Protein AF-A0A4D9ERZ5-F1 (afdb_monomer_lite)

Organism: NCBI:txid55544

Secondary structure (DSSP, 8-state):
-HHHHHH-TT--EEEEE---TT--HHHHHHHHHHHHHHHHHHHHHTT-TT--EEEEE--HHHHS--

Sequence (66 aa):
MTPAYKVNTDINFEIFVQKMDGLSGDHKIEIQSGIHQMATDDLTDDRLEKIHLSFYLTNIYDQFYI

Radius of gyration: 14.23 Å; chains: 1; bounding box: 30×29×32 Å

InterPro domains:
  IPR006762 Gtr1/RagA G protein [PF04670] (3-63)
  IPR006762 Gtr1/RagA G protein [PTHR11259] (2-63)
  IPR027417 P-loop containing nucleoside triphosphate hydrolase [G3DSA:3.40.50.300] (1-65)

Foldseek 3Di:
DVVVCVVPVPDAAEEEDEDCPPPDPVVVVVVQVVVVVVVCVVCVVVVNNVHDYHYDHDYPVVVVPD

pLDDT: mean 86.03, std 10.31, range [46.0, 95.31]

Structure (mmCIF, N/CA/C/O backbone):
data_AF-A0A4D9ERZ5-F1
#
_entry.id   AF-A0A4D9ERZ5-F1
#
loop_
_atom_site.group_PDB
_atom_site.id
_atom_site.type_symbol
_atom_site.label_atom_id
_atom_site.label_alt_id
_atom_site.label_comp_id
_atom_site.label_asym_id
_atom_site.label_entity_id
_atom_site.label_seq_id
_atom_site.pdbx_PDB_ins_code
_atom_site.Cartn_x
_atom_site.Cartn_y
_atom_site.Cartn_z
_atom_site.occupancy
_atom_site.B_iso_or_equiv
_atom_site.auth_seq_id
_atom_site.auth_comp_id
_atom_site.auth_asym_id
_atom_site.auth_atom_id
_atom_site.pdbx_PDB_model_num
ATOM 1 N N . MET A 1 1 ? -9.330 -0.473 3.306 1.00 67.50 1 MET A N 1
ATOM 2 C CA . MET A 1 1 ? -8.825 -1.573 4.172 1.00 67.50 1 MET A CA 1
ATOM 3 C C . MET A 1 1 ? -9.706 -1.782 5.404 1.00 67.50 1 MET A C 1
ATOM 5 O O . M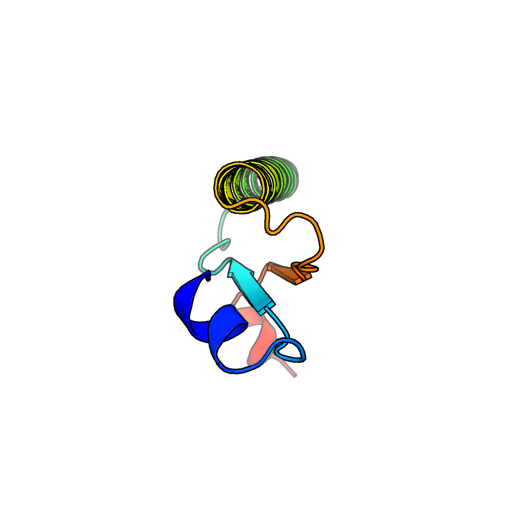ET A 1 1 ? -10.015 -2.913 5.767 1.00 67.50 1 MET A O 1
ATOM 9 N N . THR A 1 2 ? -10.195 -0.689 5.983 1.00 77.56 2 THR A N 1
ATOM 10 C CA . THR A 1 2 ? -11.064 -0.570 7.163 1.00 77.56 2 THR A CA 1
ATOM 11 C C . THR A 1 2 ? -12.245 -1.558 7.246 1.00 77.56 2 THR A C 1
ATOM 13 O O . THR A 1 2 ? -12.441 -2.132 8.318 1.00 77.56 2 THR A O 1
ATOM 16 N N . PRO A 1 3 ? -13.040 -1.815 6.182 1.00 86.19 3 PRO A N 1
ATOM 17 C CA . PRO A 1 3 ? -14.181 -2.734 6.284 1.00 86.19 3 PRO A CA 1
ATOM 18 C C . PRO A 1 3 ? -13.778 -4.197 6.502 1.00 86.19 3 PRO A C 1
ATOM 20 O O . PRO A 1 3 ? -14.413 -4.884 7.293 1.00 86.19 3 PRO A O 1
ATOM 23 N N . ALA A 1 4 ? -12.713 -4.662 5.842 1.00 86.00 4 ALA A N 1
ATOM 24 C CA . ALA A 1 4 ? -12.248 -6.044 5.956 1.00 86.00 4 ALA A CA 1
ATOM 25 C C . ALA A 1 4 ? -11.623 -6.319 7.334 1.00 86.00 4 ALA A C 1
ATOM 27 O O . ALA A 1 4 ? -11.942 -7.327 7.960 1.00 86.00 4 ALA A O 1
ATOM 28 N N . TYR A 1 5 ? -10.820 -5.380 7.848 1.00 88.75 5 TYR A N 1
ATOM 29 C CA . TYR A 1 5 ? -10.196 -5.501 9.171 1.00 88.75 5 TYR A CA 1
ATOM 30 C C . TYR A 1 5 ? -11.221 -5.543 10.317 1.00 88.75 5 TYR A C 1
ATOM 32 O O . TYR A 1 5 ? -11.036 -6.252 11.300 1.00 88.75 5 TYR A O 1
ATOM 40 N N . LYS A 1 6 ? -12.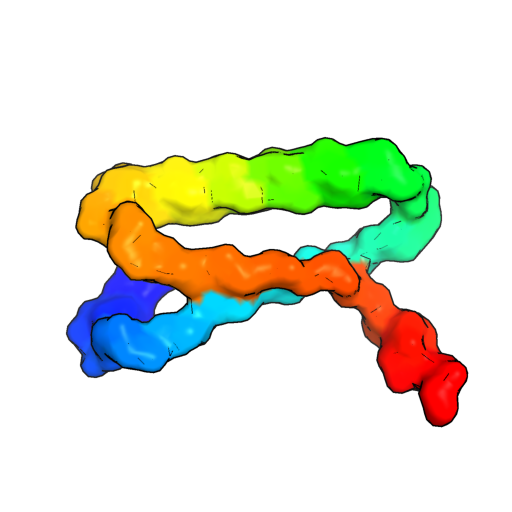349 -4.829 10.182 1.00 88.31 6 LYS A N 1
ATOM 41 C CA . LYS A 1 6 ? -13.454 -4.882 11.159 1.00 88.31 6 LYS A CA 1
ATOM 42 C C . LYS A 1 6 ? -14.147 -6.248 11.216 1.00 88.31 6 LYS A C 1
ATOM 44 O O . LYS A 1 6 ? -14.774 -6.554 12.224 1.00 88.31 6 LYS A O 1
ATOM 49 N N . VAL A 1 7 ? -14.072 -7.033 10.140 1.00 93.31 7 VAL A N 1
ATOM 50 C CA . VAL A 1 7 ? -14.663 -8.378 10.060 1.00 93.31 7 VAL A CA 1
ATOM 51 C C . VAL A 1 7 ? -13.680 -9.434 10.562 1.00 93.31 7 VAL A C 1
ATOM 53 O O . VAL A 1 7 ? -14.085 -10.346 11.276 1.00 93.31 7 VAL A O 1
ATOM 56 N N . ASN A 1 8 ? -12.401 -9.307 10.206 1.00 90.81 8 ASN A N 1
ATOM 57 C CA . ASN A 1 8 ? -11.338 -10.198 10.651 1.00 90.81 8 ASN A CA 1
ATOM 58 C C . ASN A 1 8 ? -10.073 -9.389 10.955 1.00 90.81 8 ASN A C 1
ATOM 60 O O . ASN A 1 8 ? -9.436 -8.870 10.039 1.00 90.81 8 ASN A O 1
ATOM 64 N N . THR A 1 9 ? -9.695 -9.314 12.229 1.00 90.31 9 THR A N 1
ATOM 65 C CA . THR A 1 9 ? -8.493 -8.595 12.670 1.00 90.31 9 THR A CA 1
ATOM 66 C C . THR A 1 9 ? -7.193 -9.333 12.356 1.00 90.31 9 THR A C 1
ATOM 68 O O . THR A 1 9 ? -6.138 -8.710 12.387 1.00 90.31 9 THR A O 1
ATOM 71 N N . ASP A 1 10 ? -7.263 -10.622 12.013 1.00 91.38 10 ASP A N 1
ATOM 72 C CA . ASP A 1 10 ? -6.103 -11.461 11.677 1.00 91.38 10 ASP A CA 1
ATOM 73 C C . ASP A 1 10 ? -5.845 -11.520 10.159 1.00 91.38 10 ASP A C 1
ATOM 75 O O . ASP A 1 10 ? -5.053 -12.329 9.677 1.00 91.38 10 ASP A O 1
ATOM 79 N N . ILE A 1 11 ? -6.554 -10.705 9.371 1.00 92.44 11 ILE A N 1
ATOM 80 C CA . ILE A 1 11 ? -6.381 -10.659 7.919 1.00 92.44 11 ILE A CA 1
ATOM 81 C C . ILE A 1 11 ? -5.043 -10.002 7.547 1.00 92.44 11 ILE A C 1
ATOM 83 O O . ILE A 1 11 ? -4.700 -8.928 8.041 1.00 92.44 11 ILE A O 1
ATOM 87 N N . ASN A 1 12 ? -4.311 -10.626 6.624 1.00 90.81 12 ASN A N 1
ATOM 88 C CA . ASN A 1 12 ? -3.102 -10.043 6.049 1.00 90.81 12 ASN A CA 1
ATOM 89 C C . ASN A 1 12 ? -3.457 -9.090 4.905 1.00 90.81 12 ASN A C 1
ATOM 91 O O . ASN A 1 12 ? -4.313 -9.398 4.071 1.00 90.81 12 ASN A O 1
ATOM 95 N N . PHE A 1 13 ? -2.766 -7.953 4.842 1.00 91.44 13 PHE A N 1
ATOM 96 C CA . PHE A 1 13 ? -2.895 -6.990 3.753 1.00 91.44 13 PHE A CA 1
ATOM 97 C C . PHE A 1 13 ? -1.610 -6.959 2.926 1.00 91.44 13 PHE A C 1
ATOM 99 O O . PHE A 1 13 ? -0.571 -6.465 3.365 1.00 91.44 13 PHE A O 1
ATOM 106 N N . GLU A 1 14 ? -1.709 -7.472 1.703 1.00 91.62 14 GLU A N 1
ATOM 107 C CA . GLU A 1 14 ? -0.617 -7.527 0.734 1.00 91.62 14 GLU A CA 1
ATOM 108 C C . GLU A 1 14 ? -0.934 -6.621 -0.458 1.00 91.62 14 GLU A C 1
ATOM 110 O O . GLU A 1 14 ? -2.029 -6.669 -1.025 1.00 91.62 14 GLU A O 1
ATOM 115 N N . ILE A 1 15 ? 0.023 -5.775 -0.833 1.00 91.00 15 ILE A N 1
ATOM 116 C CA . ILE A 1 15 ? -0.130 -4.765 -1.878 1.00 91.00 15 ILE A CA 1
ATOM 117 C C . ILE A 1 15 ? 0.818 -5.097 -3.024 1.00 91.00 15 ILE A C 1
ATOM 119 O O . ILE A 1 15 ? 2.041 -5.037 -2.890 1.00 91.00 15 ILE A O 1
ATOM 123 N N . PHE A 1 16 ? 0.232 -5.404 -4.177 1.00 90.75 16 PHE A N 1
ATOM 124 C CA . PHE A 1 16 ? 0.952 -5.671 -5.414 1.00 90.75 16 PHE A CA 1
ATOM 125 C C . PHE A 1 16 ? 0.998 -4.407 -6.269 1.00 90.75 16 PHE A C 1
ATOM 127 O O . PHE A 1 16 ? -0.020 -3.967 -6.807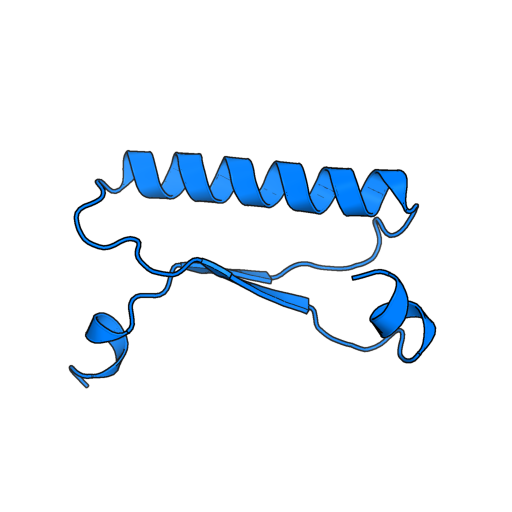 1.00 90.75 16 PHE A O 1
ATOM 134 N N . VAL A 1 17 ? 2.187 -3.825 -6.416 1.00 89.25 17 VAL A N 1
ATOM 135 C CA . VAL A 1 17 ? 2.422 -2.699 -7.326 1.00 89.25 17 VAL A CA 1
ATOM 136 C C . VAL A 1 17 ? 2.836 -3.274 -8.680 1.00 89.25 17 VAL A C 1
ATOM 138 O O . VAL A 1 17 ? 3.930 -3.822 -8.831 1.00 89.25 17 VAL A O 1
ATOM 141 N N . GLN A 1 18 ? 1.924 -3.201 -9.648 1.00 86.81 18 GLN A N 1
ATOM 142 C CA . GLN A 1 18 ? 2.038 -3.830 -10.969 1.00 86.81 18 GLN A CA 1
ATOM 143 C C . GLN A 1 18 ? 2.360 -2.795 -12.064 1.00 86.81 18 GLN A C 1
ATOM 145 O O . GLN A 1 18 ? 2.134 -1.604 -11.874 1.00 86.81 18 GLN A O 1
ATOM 150 N N . LYS A 1 19 ? 2.812 -3.266 -13.240 1.00 83.06 19 LYS A N 1
ATOM 151 C CA . LYS A 1 19 ? 3.174 -2.457 -14.425 1.00 83.06 19 LYS A CA 1
ATOM 152 C C . LYS A 1 19 ? 4.362 -1.519 -14.195 1.00 83.06 19 LYS A C 1
ATOM 154 O O . LYS A 1 19 ? 4.369 -0.369 -14.618 1.00 83.06 19 LYS A O 1
ATOM 159 N N . MET A 1 20 ? 5.369 -2.028 -13.493 1.00 79.81 20 MET A N 1
ATOM 160 C CA . MET A 1 20 ? 6.631 -1.320 -13.255 1.00 79.81 20 MET A CA 1
ATOM 161 C C . MET A 1 20 ? 7.660 -1.595 -14.368 1.00 79.81 20 MET A C 1
ATOM 163 O O . MET A 1 20 ? 8.861 -1.379 -14.184 1.00 79.81 20 MET A O 1
ATOM 167 N N . ASP A 1 21 ? 7.222 -2.145 -15.501 1.00 82.31 21 ASP A N 1
ATOM 168 C CA . ASP A 1 21 ? 8.046 -2.370 -16.681 1.00 82.31 21 ASP A CA 1
ATOM 169 C C . ASP A 1 21 ? 8.514 -1.037 -17.289 1.00 82.31 21 ASP A C 1
ATOM 171 O O . ASP A 1 21 ? 7.829 -0.021 -17.232 1.00 82.31 21 ASP A O 1
ATOM 175 N N . GLY A 1 22 ? 9.745 -1.011 -17.807 1.00 80.50 22 GLY A N 1
ATOM 176 C CA . GLY A 1 22 ? 10.335 0.191 -18.412 1.00 80.50 22 GLY A CA 1
ATOM 177 C C . GLY A 1 22 ? 10.785 1.292 -17.438 1.00 80.50 22 GLY A C 1
ATOM 178 O O . GLY A 1 22 ? 11.412 2.253 -17.878 1.00 80.50 22 GLY A O 1
ATOM 179 N N . LEU A 1 23 ? 10.531 1.158 -16.130 1.00 85.62 23 LEU A N 1
ATOM 180 C CA . LEU A 1 23 ? 11.006 2.104 -15.113 1.00 85.62 23 LEU A CA 1
ATOM 181 C C . LEU A 1 23 ? 12.429 1.780 -14.640 1.00 85.62 23 LEU A C 1
ATOM 183 O O . LEU A 1 23 ? 12.787 0.613 -14.450 1.00 85.62 23 LEU A O 1
ATOM 187 N N . SER A 1 24 ? 13.222 2.824 -14.386 1.00 89.56 24 SER A N 1
ATOM 188 C CA . SER A 1 24 ? 14.526 2.690 -13.727 1.00 89.56 24 SER A CA 1
ATOM 189 C C . SER A 1 24 ? 14.373 2.232 -12.273 1.00 89.56 24 SER A C 1
ATOM 191 O O . SER A 1 24 ? 13.320 2.412 -11.660 1.00 89.56 24 SER A O 1
ATOM 193 N N . GLY A 1 25 ? 15.435 1.651 -11.704 1.00 86.88 25 GLY A N 1
ATOM 194 C CA . GLY A 1 25 ? 15.452 1.223 -10.300 1.00 86.88 25 GLY A CA 1
ATOM 195 C C . GLY A 1 25 ? 15.105 2.357 -9.331 1.00 86.88 25 GLY A C 1
ATOM 196 O O . GLY A 1 25 ? 14.264 2.167 -8.458 1.00 86.88 25 GLY A O 1
ATOM 197 N N . ASP A 1 26 ? 15.659 3.550 -9.554 1.00 92.12 26 ASP A N 1
ATOM 198 C CA . ASP A 1 26 ? 15.401 4.722 -8.708 1.00 92.12 26 ASP A CA 1
ATOM 199 C C . ASP A 1 26 ? 13.928 5.152 -8.754 1.00 92.12 26 ASP A C 1
ATOM 201 O O . ASP A 1 26 ? 13.308 5.334 -7.709 1.00 92.12 26 ASP A O 1
ATOM 205 N N . HIS A 1 27 ? 13.315 5.190 -9.946 1.00 90.62 27 HIS A N 1
ATOM 206 C CA . HIS A 1 27 ? 11.882 5.480 -10.070 1.00 90.62 27 HIS A CA 1
ATOM 207 C C . HIS A 1 27 ? 11.018 4.429 -9.365 1.00 90.62 27 HIS A C 1
ATOM 209 O O . HIS A 1 27 ? 9.991 4.764 -8.779 1.00 90.62 27 HIS A O 1
ATOM 215 N N . LYS A 1 28 ? 11.419 3.150 -9.396 1.00 89.69 28 LYS A N 1
ATOM 216 C CA . LYS A 1 28 ? 10.703 2.093 -8.667 1.00 89.69 28 LYS A CA 1
ATOM 217 C C . LYS A 1 28 ? 10.754 2.318 -7.157 1.00 89.69 28 LYS A C 1
ATOM 219 O O . LYS A 1 28 ? 9.730 2.143 -6.501 1.00 89.69 28 LYS A O 1
ATOM 224 N N . ILE A 1 29 ? 11.907 2.726 -6.626 1.00 90.94 29 ILE A N 1
ATOM 225 C CA . ILE A 1 29 ? 12.092 3.038 -5.201 1.00 90.94 29 ILE A CA 1
ATOM 226 C C . ILE A 1 29 ? 11.230 4.237 -4.795 1.00 90.94 29 ILE A C 1
ATOM 228 O O . ILE A 1 29 ? 10.531 4.167 -3.786 1.00 90.94 29 ILE A O 1
ATOM 232 N N . GLU A 1 30 ? 11.231 5.311 -5.587 1.00 93.69 30 GLU A N 1
ATOM 233 C CA . GLU A 1 30 ? 10.416 6.503 -5.316 1.00 93.69 30 GLU A CA 1
ATOM 234 C C . GLU A 1 30 ? 8.919 6.185 -5.312 1.00 93.69 30 GLU A C 1
ATOM 236 O O . GLU A 1 30 ? 8.214 6.547 -4.370 1.00 93.69 30 GLU A O 1
ATOM 241 N N . ILE A 1 31 ? 8.438 5.452 -6.320 1.00 91.69 31 ILE A N 1
ATOM 242 C CA . ILE A 1 31 ? 7.032 5.038 -6.405 1.00 91.69 31 ILE A CA 1
ATOM 243 C C . ILE A 1 31 ? 6.663 4.142 -5.223 1.00 91.69 31 ILE A C 1
ATOM 245 O O . ILE A 1 31 ? 5.621 4.347 -4.603 1.00 91.69 31 ILE A O 1
ATOM 249 N N . GLN A 1 32 ? 7.510 3.167 -4.882 1.00 90.75 32 GLN A N 1
ATOM 250 C CA . GLN A 1 32 ? 7.261 2.283 -3.745 1.00 90.75 32 GLN A CA 1
ATOM 251 C C . GLN A 1 32 ? 7.190 3.068 -2.431 1.00 90.75 32 GLN A C 1
ATOM 253 O O . GLN A 1 32 ? 6.278 2.839 -1.639 1.00 90.75 32 GLN A O 1
ATOM 258 N N . SER A 1 33 ? 8.115 4.006 -2.217 1.00 93.25 33 SER A N 1
ATOM 259 C CA . SER A 1 33 ? 8.135 4.876 -1.039 1.00 93.25 33 SER A CA 1
ATOM 260 C C . SER A 1 33 ? 6.875 5.743 -0.959 1.00 93.25 33 SER A C 1
ATOM 262 O O . SER A 1 33 ? 6.220 5.791 0.080 1.00 93.25 33 SER A O 1
ATOM 264 N N . GLY A 1 34 ? 6.474 6.357 -2.077 1.00 95.31 34 GLY A N 1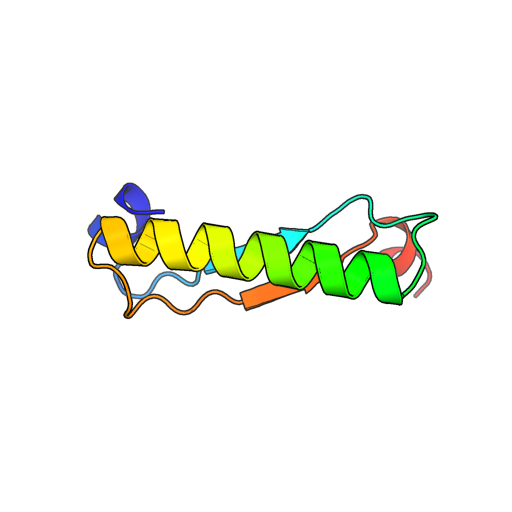
ATOM 265 C CA . GLY A 1 34 ? 5.261 7.171 -2.152 1.00 95.31 34 GLY A CA 1
ATOM 266 C C . GLY A 1 34 ? 3.996 6.375 -1.833 1.00 95.31 34 GLY A C 1
ATOM 267 O O . GLY A 1 34 ? 3.206 6.791 -0.990 1.00 95.31 34 GLY A O 1
ATOM 268 N N . ILE A 1 35 ? 3.830 5.195 -2.440 1.00 93.56 35 ILE A N 1
ATOM 269 C CA . ILE A 1 35 ? 2.681 4.315 -2.172 1.00 93.56 35 ILE A CA 1
ATOM 270 C C . ILE A 1 35 ? 2.679 3.855 -0.708 1.00 93.56 35 ILE A C 1
ATOM 272 O O . ILE A 1 35 ? 1.622 3.846 -0.078 1.00 93.56 35 ILE A O 1
ATOM 276 N N . HIS A 1 36 ? 3.841 3.494 -0.156 1.00 92.94 36 HIS A N 1
ATOM 277 C CA . HIS A 1 36 ? 3.956 3.092 1.245 1.00 92.94 36 HIS A CA 1
ATOM 278 C C . HIS A 1 36 ? 3.520 4.216 2.186 1.00 92.94 36 HIS A C 1
ATOM 280 O O . HIS A 1 36 ? 2.759 3.970 3.124 1.00 92.94 36 HIS A O 1
ATOM 286 N N . GLN A 1 37 ? 3.993 5.439 1.942 1.00 94.25 37 GLN A N 1
ATOM 287 C CA . GLN A 1 37 ? 3.642 6.597 2.755 1.00 94.25 37 GLN A CA 1
ATOM 288 C C . GLN A 1 37 ? 2.139 6.868 2.686 1.00 94.25 37 GLN A C 1
ATOM 290 O O . GLN A 1 37 ? 1.484 6.868 3.720 1.00 94.25 37 GLN A O 1
ATOM 295 N N . MET A 1 38 ? 1.580 6.970 1.478 1.00 94.19 38 MET A N 1
ATOM 296 C CA . MET A 1 38 ? 0.150 7.224 1.283 1.00 94.19 38 MET A CA 1
ATOM 297 C C . MET A 1 38 ? -0.731 6.167 1.963 1.00 94.19 38 MET A C 1
ATOM 299 O O . MET A 1 38 ? -1.685 6.508 2.650 1.00 94.19 38 MET A O 1
ATOM 303 N N . ALA A 1 39 ? -0.396 4.882 1.819 1.00 92.75 39 ALA A N 1
ATOM 304 C CA . ALA A 1 39 ? -1.169 3.809 2.444 1.00 92.75 39 ALA A CA 1
ATOM 305 C C . ALA A 1 39 ? -1.051 3.811 3.979 1.00 92.75 39 ALA A C 1
ATOM 307 O O . ALA A 1 39 ? -2.000 3.457 4.675 1.00 92.75 39 ALA A O 1
ATOM 308 N N . THR A 1 40 ? 0.109 4.200 4.511 1.00 91.25 40 THR A N 1
ATOM 309 C CA . THR A 1 40 ? 0.330 4.324 5.960 1.00 91.25 40 THR A CA 1
ATOM 310 C C . THR A 1 40 ? -0.418 5.525 6.533 1.00 91.25 40 THR A C 1
ATOM 312 O O . THR A 1 40 ? -0.997 5.423 7.615 1.00 91.25 40 THR A O 1
ATOM 315 N N . ASP A 1 41 ? -0.447 6.639 5.803 1.00 93.69 41 ASP A N 1
ATOM 316 C CA . ASP A 1 41 ? -1.186 7.844 6.181 1.00 93.69 41 ASP A CA 1
ATOM 317 C C . ASP A 1 41 ? -2.694 7.551 6.235 1.00 93.69 41 ASP A C 1
ATOM 319 O O . ASP A 1 41 ? -3.323 7.817 7.257 1.00 93.69 41 ASP A O 1
ATOM 323 N N . ASP A 1 42 ? -3.244 6.859 5.228 1.00 91.56 42 ASP A N 1
ATOM 324 C CA . ASP A 1 42 ? -4.648 6.410 5.220 1.00 91.56 42 ASP A CA 1
ATOM 325 C C . ASP A 1 42 ? -4.985 5.528 6.442 1.00 91.56 42 ASP A C 1
ATOM 327 O O . ASP A 1 42 ? -6.044 5.663 7.061 1.00 91.56 42 ASP A O 1
ATOM 331 N N . LEU A 1 43 ? -4.084 4.609 6.818 1.00 90.44 43 LEU A N 1
ATOM 332 C CA . LEU A 1 43 ? -4.263 3.781 8.015 1.00 90.44 43 LEU A CA 1
ATOM 333 C C . LEU A 1 43 ? -4.181 4.600 9.304 1.00 90.44 43 LEU A C 1
ATOM 335 O O . LEU A 1 43 ? -4.874 4.281 10.271 1.00 90.44 43 LEU A O 1
ATOM 339 N N . THR A 1 44 ? -3.339 5.628 9.333 1.00 91.69 44 THR A N 1
ATOM 340 C CA . THR A 1 44 ? -3.176 6.512 10.490 1.00 91.69 44 THR A CA 1
ATOM 341 C C . THR A 1 44 ? -4.435 7.349 10.707 1.00 91.69 44 THR A C 1
ATOM 343 O O . THR A 1 44 ? -4.951 7.391 11.826 1.00 91.69 44 THR A O 1
ATOM 346 N N . ASP A 1 45 ? -4.999 7.913 9.638 1.00 92.81 45 ASP A N 1
ATOM 347 C CA . ASP A 1 45 ? -6.253 8.675 9.674 1.00 92.81 45 ASP A CA 1
ATOM 348 C C . ASP A 1 45 ? -7.428 7.826 10.197 1.00 92.81 45 ASP A C 1
ATOM 350 O O . ASP A 1 45 ? -8.255 8.295 10.986 1.00 92.81 45 ASP A O 1
ATOM 354 N N . ASP A 1 46 ? -7.446 6.535 9.851 1.00 89.88 46 ASP A N 1
ATOM 355 C CA . ASP A 1 46 ? -8.425 5.553 10.332 1.00 89.88 46 ASP A CA 1
ATOM 356 C C . ASP A 1 46 ? -8.094 4.955 11.722 1.00 89.88 46 ASP A C 1
ATOM 358 O O . ASP A 1 46 ? -8.873 4.152 12.255 1.00 89.88 46 ASP A O 1
ATOM 362 N N . ARG A 1 47 ? -6.972 5.344 12.351 1.00 89.44 47 ARG A N 1
ATOM 363 C CA . ARG A 1 47 ? -6.455 4.819 13.640 1.00 89.44 47 ARG A CA 1
ATOM 364 C C . ARG A 1 47 ? -6.172 3.310 13.612 1.00 89.44 47 ARG A C 1
ATOM 366 O O . ARG A 1 47 ? -6.367 2.596 14.601 1.00 89.44 47 ARG A O 1
ATOM 373 N N . LEU A 1 48 ? -5.718 2.820 12.463 1.00 89.31 48 LEU A N 1
ATOM 374 C CA . LEU A 1 48 ? -5.393 1.426 12.157 1.00 89.31 48 LEU A CA 1
ATOM 375 C C . LEU A 1 48 ? -3.884 1.181 11.994 1.00 89.31 48 LEU A C 1
ATOM 377 O O . LEU A 1 48 ? -3.475 0.233 11.333 1.00 89.31 48 LEU A O 1
ATOM 381 N N . GLU A 1 49 ? -3.055 1.973 12.670 1.00 87.88 49 GLU A N 1
ATOM 382 C CA . GLU A 1 49 ? -1.577 1.925 12.659 1.00 87.88 49 GLU A CA 1
ATOM 383 C C . GLU A 1 49 ? -0.980 0.536 12.969 1.00 87.88 49 GLU A C 1
ATOM 385 O O . GLU A 1 49 ? 0.181 0.261 12.682 1.00 87.88 49 GLU A O 1
ATOM 390 N N . LYS A 1 50 ? -1.766 -0.354 13.589 1.00 86.12 50 LYS A N 1
ATOM 391 C CA . LYS A 1 50 ? -1.361 -1.727 13.928 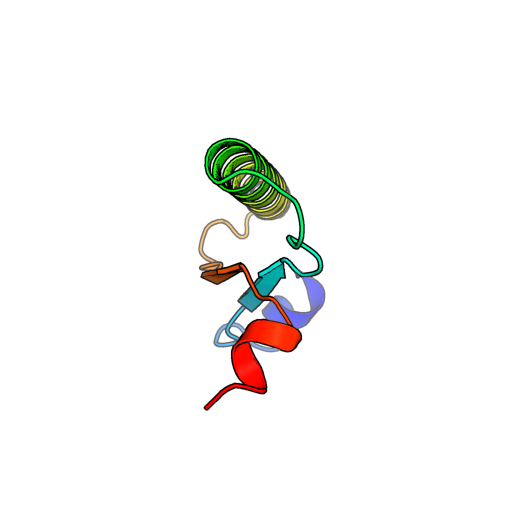1.00 86.12 50 LYS A CA 1
ATOM 392 C C . LYS A 1 50 ? -1.397 -2.687 12.739 1.00 86.12 50 LYS A C 1
ATOM 394 O O . LYS A 1 50 ? -0.879 -3.795 12.855 1.00 86.12 50 LYS A O 1
ATOM 399 N N . ILE A 1 51 ? -2.038 -2.304 11.636 1.00 89.50 51 ILE A N 1
ATOM 400 C CA . ILE A 1 51 ? -2.103 -3.130 10.434 1.00 89.50 51 ILE A CA 1
ATOM 401 C C . ILE A 1 51 ? -0.736 -3.106 9.754 1.00 89.50 51 ILE A C 1
ATOM 403 O O . ILE A 1 51 ? -0.243 -2.055 9.354 1.00 89.50 51 ILE A O 1
ATOM 407 N N . HIS A 1 52 ? -0.138 -4.283 9.597 1.00 89.62 52 HIS A N 1
ATOM 408 C CA . HIS A 1 52 ? 1.072 -4.437 8.805 1.00 89.62 52 HIS A CA 1
ATOM 409 C C . HIS A 1 52 ? 0.717 -4.534 7.317 1.00 89.62 52 HIS A C 1
ATOM 411 O O . HIS A 1 52 ? -0.103 -5.366 6.927 1.00 89.62 52 HIS A O 1
ATOM 417 N N . LEU A 1 53 ? 1.353 -3.696 6.497 1.00 91.56 53 LEU A N 1
ATOM 418 C CA . LEU A 1 53 ? 1.244 -3.736 5.042 1.00 91.56 53 LEU A CA 1
ATOM 419 C C . LEU A 1 53 ? 2.516 -4.338 4.448 1.00 91.56 53 LEU A C 1
ATOM 421 O O . LEU A 1 53 ? 3.615 -3.830 4.672 1.00 91.56 53 LEU A O 1
ATOM 425 N N . SER A 1 54 ? 2.365 -5.396 3.656 1.00 92.06 54 SER A N 1
ATOM 426 C CA . SER A 1 54 ? 3.465 -5.966 2.874 1.00 92.06 54 SER A CA 1
ATOM 427 C C . SER A 1 54 ? 3.359 -5.517 1.418 1.00 92.06 54 SER A C 1
ATOM 429 O O . SER A 1 54 ? 2.299 -5.632 0.806 1.00 92.06 54 SER A O 1
ATOM 431 N N . PHE A 1 55 ? 4.454 -5.000 0.859 1.00 91.25 55 PHE A N 1
ATOM 432 C CA . PHE A 1 55 ? 4.495 -4.461 -0.502 1.00 91.25 55 PHE A CA 1
ATOM 433 C C . PHE A 1 55 ? 5.353 -5.327 -1.414 1.00 91.25 55 PHE A C 1
ATOM 435 O O . PHE A 1 55 ? 6.485 -5.674 -1.075 1.00 91.25 55 PHE A O 1
ATOM 442 N N . TYR A 1 56 ? 4.837 -5.598 -2.609 1.00 89.44 56 TYR A N 1
ATOM 443 C CA . TYR A 1 56 ? 5.508 -6.391 -3.628 1.00 89.44 56 TYR A CA 1
ATOM 444 C C . TYR A 1 56 ? 5.488 -5.640 -4.955 1.00 89.44 56 TYR A C 1
ATOM 446 O O . TYR A 1 56 ? 4.431 -5.425 -5.553 1.00 89.44 56 TYR A O 1
ATOM 454 N N . LEU A 1 57 ? 6.670 -5.258 -5.440 1.00 86.69 57 LEU A N 1
ATOM 455 C CA . LEU A 1 57 ? 6.824 -4.836 -6.827 1.00 86.69 57 LEU A CA 1
ATOM 456 C C . LEU A 1 57 ? 6.754 -6.086 -7.697 1.00 86.69 57 LEU A C 1
ATOM 458 O O . LEU A 1 57 ? 7.593 -6.977 -7.573 1.00 86.69 57 LEU A O 1
ATOM 462 N N . THR A 1 58 ? 5.751 -6.164 -8.564 1.00 82.44 58 THR A N 1
ATOM 463 C CA . THR A 1 58 ? 5.560 -7.331 -9.426 1.00 82.44 58 THR A CA 1
ATOM 464 C C . THR A 1 58 ? 5.478 -6.932 -10.885 1.00 82.44 58 THR A C 1
ATOM 466 O O . THR A 1 58 ? 4.997 -5.858 -11.263 1.00 82.44 58 THR A O 1
ATOM 469 N N . ASN A 1 59 ? 5.921 -7.849 -11.732 1.00 77.56 59 ASN A N 1
ATOM 470 C CA . ASN A 1 59 ? 5.727 -7.815 -13.166 1.00 77.56 59 ASN A CA 1
ATOM 471 C C . ASN A 1 59 ? 5.196 -9.185 -13.582 1.00 77.56 59 ASN A C 1
ATOM 473 O O . ASN A 1 59 ? 5.807 -10.200 -13.254 1.00 77.56 59 ASN A O 1
ATOM 477 N N . ILE A 1 60 ? 4.067 -9.224 -14.290 1.00 75.94 60 ILE A N 1
ATOM 478 C CA . ILE A 1 60 ? 3.508 -10.490 -14.774 1.00 75.94 60 ILE A CA 1
ATOM 479 C C . ILE A 1 60 ? 4.527 -11.239 -15.639 1.00 75.94 60 ILE A C 1
ATOM 481 O O . ILE A 1 60 ? 4.597 -12.456 -15.567 1.00 75.94 60 ILE A O 1
ATOM 485 N N . TYR A 1 61 ? 5.385 -10.525 -16.376 1.00 69.25 61 TYR A N 1
ATOM 486 C CA . TYR A 1 61 ? 6.424 -11.149 -17.193 1.00 69.25 61 TYR A CA 1
ATOM 487 C C . TYR A 1 61 ? 7.552 -11.786 -16.368 1.00 69.25 61 TYR A C 1
ATOM 489 O O . TYR A 1 61 ? 8.146 -12.748 -16.840 1.00 69.25 61 TYR A O 1
ATOM 497 N N . ASP A 1 62 ? 7.814 -11.330 -15.139 1.00 62.75 62 ASP A N 1
ATOM 498 C CA . ASP A 1 62 ? 8.874 -11.903 -14.292 1.00 62.75 62 ASP A CA 1
ATOM 499 C C . ASP A 1 62 ? 8.483 -13.298 -13.763 1.00 62.75 62 ASP A C 1
ATOM 501 O O . ASP A 1 62 ? 9.350 -14.105 -13.442 1.00 62.75 62 ASP A O 1
ATOM 505 N N . GLN A 1 63 ? 7.181 -13.609 -13.705 1.00 63.00 63 GLN A N 1
ATOM 506 C CA . GLN A 1 63 ? 6.655 -14.885 -13.200 1.00 63.00 63 GLN A CA 1
ATOM 507 C C . GLN A 1 63 ? 6.525 -15.977 -14.277 1.00 63.00 63 GLN A C 1
ATOM 509 O O . GLN A 1 63 ? 6.387 -17.148 -13.934 1.00 63.00 63 GLN A O 1
ATOM 514 N N . PHE A 1 64 ? 6.574 -15.622 -15.567 1.00 58.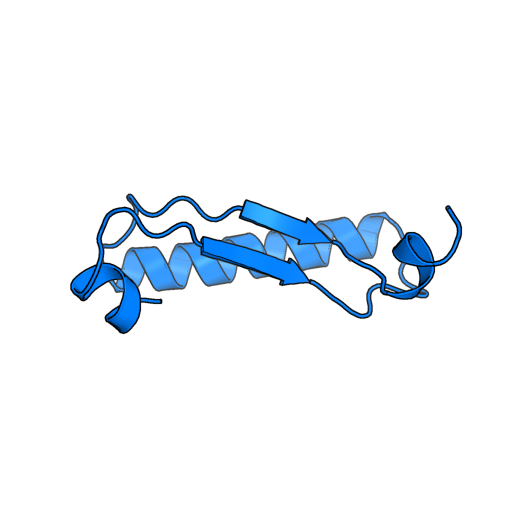00 64 PHE A N 1
ATOM 515 C CA . PHE A 1 64 ? 6.428 -16.572 -16.683 1.00 58.00 64 PHE A CA 1
ATOM 516 C C . PHE A 1 64 ? 7.758 -17.132 -17.218 1.00 58.00 64 PHE A C 1
ATOM 518 O O . PHE A 1 64 ? 7.734 -17.953 -18.131 1.00 58.00 64 PHE A O 1
ATOM 525 N N . TYR A 1 65 ? 8.905 -16.707 -16.677 1.00 50.91 65 TYR A N 1
ATOM 526 C CA . TYR A 1 65 ? 10.243 -17.124 -17.130 1.00 50.91 65 TYR A CA 1
ATOM 527 C C . TYR A 1 65 ? 10.958 -18.119 -16.190 1.00 50.91 65 TYR A C 1
ATOM 529 O O . TYR A 1 65 ? 12.184 -18.218 -16.230 1.00 50.91 65 TYR A O 1
ATOM 537 N N . ILE A 1 66 ? 10.212 -18.863 -15.363 1.00 46.00 66 ILE A N 1
ATOM 538 C CA . ILE A 1 66 ? 10.747 -19.973 -14.546 1.00 46.00 66 ILE A CA 1
ATOM 539 C C . ILE A 1 66 ? 10.619 -21.295 -15.303 1.00 46.00 66 ILE A C 1
ATOM 541 O O . ILE A 1 66 ? 9.504 -21.574 -15.799 1.00 46.00 66 ILE A O 1
#